Protein AF-A0A7Y2NVW5-F1 (afdb_monomer_lite)

Structure (mmCIF, N/CA/C/O backbone):
data_AF-A0A7Y2NVW5-F1
#
_entry.id   AF-A0A7Y2NVW5-F1
#
loop_
_atom_site.group_PDB
_atom_site.id
_atom_site.type_symbol
_atom_site.label_atom_id
_atom_site.label_alt_id
_atom_site.label_comp_id
_atom_site.label_asym_id
_atom_site.label_entity_id
_atom_site.label_seq_id
_atom_site.pdbx_PDB_ins_code
_atom_site.Cartn_x
_atom_site.Cartn_y
_atom_site.Cartn_z
_atom_site.occupancy
_atom_site.B_iso_or_equiv
_atom_site.auth_seq_id
_atom_site.auth_comp_id
_atom_site.auth_asym_id
_atom_site.auth_atom_id
_atom_site.pdbx_PDB_model_num
ATOM 1 N N . MET A 1 1 ? 84.988 25.368 16.596 1.00 38.81 1 MET A N 1
ATOM 2 C CA . MET A 1 1 ? 85.024 26.146 15.340 1.00 38.81 1 MET A CA 1
ATOM 3 C C . MET A 1 1 ? 83.697 25.968 14.614 1.00 38.81 1 MET A C 1
ATOM 5 O O . MET A 1 1 ? 83.297 24.838 14.401 1.00 38.81 1 MET A O 1
ATOM 9 N N . SER A 1 2 ? 83.041 27.103 14.340 1.00 37.62 2 SER A N 1
ATOM 10 C CA . SER A 1 2 ? 81.911 27.379 13.430 1.00 37.62 2 SER A CA 1
ATOM 11 C C . SER A 1 2 ? 80.630 26.526 13.491 1.00 37.62 2 SER A C 1
ATOM 13 O O . SER A 1 2 ? 80.524 25.460 12.895 1.00 37.62 2 SER A O 1
ATOM 15 N N . ARG A 1 3 ? 79.614 27.101 14.150 1.00 44.81 3 ARG A N 1
ATOM 16 C CA . ARG A 1 3 ? 78.182 26.835 13.955 1.00 44.81 3 ARG A CA 1
ATOM 17 C C . ARG A 1 3 ? 77.738 27.612 12.710 1.00 44.81 3 ARG A C 1
ATOM 19 O O . ARG A 1 3 ? 77.980 28.813 12.656 1.00 44.81 3 ARG A O 1
ATOM 26 N N . THR A 1 4 ? 77.042 26.985 11.768 1.00 51.47 4 THR A N 1
ATOM 27 C CA . THR A 1 4 ? 76.270 27.706 10.742 1.00 51.47 4 THR A CA 1
ATOM 28 C C . THR A 1 4 ? 74.851 27.157 10.710 1.00 51.47 4 THR A C 1
ATOM 30 O O . THR A 1 4 ? 74.593 26.048 10.260 1.00 51.47 4 THR A O 1
ATOM 33 N N . ALA A 1 5 ? 73.939 27.951 11.263 1.00 45.06 5 ALA A N 1
ATOM 34 C CA . ALA A 1 5 ? 72.516 27.881 10.991 1.00 45.06 5 ALA A CA 1
ATOM 35 C C . ALA A 1 5 ? 72.220 28.861 9.850 1.00 45.06 5 ALA A C 1
ATOM 37 O O . ALA A 1 5 ? 72.719 29.986 9.880 1.00 45.06 5 ALA A O 1
ATOM 38 N N . LEU A 1 6 ? 71.386 28.470 8.889 1.00 44.03 6 LEU A N 1
ATOM 39 C CA . LEU A 1 6 ? 70.630 29.418 8.079 1.00 44.03 6 LEU A CA 1
ATOM 40 C C . LEU A 1 6 ? 69.261 28.840 7.738 1.00 44.03 6 LEU A C 1
ATOM 42 O O . LEU A 1 6 ? 69.070 27.632 7.625 1.00 44.03 6 LEU A O 1
ATOM 46 N N . ALA A 1 7 ? 68.312 29.761 7.701 1.00 40.31 7 ALA A N 1
ATOM 47 C CA . ALA A 1 7 ? 66.902 29.571 7.942 1.00 40.31 7 ALA A CA 1
ATOM 48 C C . ALA A 1 7 ? 66.098 29.255 6.672 1.00 40.31 7 ALA A C 1
ATOM 50 O O . ALA A 1 7 ? 66.440 29.692 5.578 1.00 40.31 7 ALA A O 1
ATOM 51 N N . LEU A 1 8 ? 65.003 28.521 6.900 1.00 47.59 8 LEU A N 1
ATOM 52 C CA . LEU A 1 8 ? 63.658 28.679 6.328 1.00 47.59 8 LEU A CA 1
ATOM 53 C C . LEU A 1 8 ? 63.513 29.607 5.113 1.00 47.59 8 LEU A C 1
ATOM 55 O O . LEU A 1 8 ? 63.631 30.815 5.272 1.00 47.59 8 LEU A O 1
ATOM 59 N N . PHE A 1 9 ? 63.028 29.064 3.991 1.00 42.81 9 PHE A N 1
ATOM 60 C CA . PHE A 1 9 ? 62.028 29.751 3.170 1.00 42.81 9 PHE A CA 1
ATOM 61 C C . PHE A 1 9 ? 61.045 28.761 2.529 1.00 42.81 9 PHE A C 1
ATOM 63 O O . PHE A 1 9 ? 61.411 27.726 1.979 1.00 42.81 9 PHE A O 1
ATOM 70 N N . SER A 1 10 ? 59.776 29.123 2.687 1.00 53.00 10 SER A N 1
ATOM 71 C CA . SER A 1 10 ? 58.521 28.500 2.284 1.00 53.00 10 SER A CA 1
ATOM 72 C C . SER A 1 10 ? 58.466 27.937 0.866 1.00 53.00 10 SER A C 1
ATOM 74 O O . SER A 1 10 ? 58.807 28.640 -0.080 1.00 53.00 10 SER A O 1
ATOM 76 N N . ILE A 1 11 ? 57.849 26.759 0.698 1.00 49.78 11 ILE A N 1
ATOM 77 C CA . ILE A 1 11 ? 57.212 26.373 -0.569 1.00 49.78 11 ILE A CA 1
ATOM 78 C C . ILE A 1 11 ? 55.826 25.769 -0.287 1.00 49.78 11 ILE A C 1
ATOM 80 O O . ILE A 1 11 ? 55.683 24.611 0.083 1.00 49.78 11 ILE A O 1
ATOM 84 N N . VAL A 1 12 ? 54.820 26.632 -0.468 1.00 46.94 12 VAL A N 1
ATOM 85 C CA . VAL A 1 12 ? 53.516 26.358 -1.096 1.00 46.94 12 VAL A CA 1
ATOM 86 C C . VAL A 1 12 ? 52.662 25.242 -0.475 1.00 46.94 12 VAL A C 1
ATOM 88 O O . VAL A 1 12 ? 52.626 24.106 -0.937 1.00 46.94 12 VAL A O 1
ATOM 91 N N . GLY A 1 13 ? 51.842 25.624 0.508 1.00 46.41 13 GLY A N 1
ATOM 92 C CA . GLY A 1 13 ? 50.599 24.914 0.806 1.00 46.41 13 GLY A CA 1
ATOM 93 C C . GLY A 1 13 ? 49.559 25.207 -0.277 1.00 46.41 13 GLY A C 1
ATOM 94 O O . GLY A 1 13 ? 48.824 26.188 -0.182 1.00 46.41 13 GLY A O 1
ATOM 95 N N . LEU A 1 14 ? 49.506 24.379 -1.321 1.00 44.19 14 LEU A N 1
ATOM 96 C CA . LEU A 1 14 ? 48.424 24.400 -2.306 1.00 44.19 14 LEU A CA 1
ATOM 97 C C . LEU A 1 14 ? 47.187 23.735 -1.683 1.00 44.19 14 LEU A C 1
ATOM 99 O O . LEU A 1 14 ? 47.000 22.524 -1.775 1.00 44.19 14 LEU A O 1
ATOM 103 N N . VAL A 1 15 ? 46.344 24.525 -1.016 1.00 52.88 15 VAL A N 1
ATOM 104 C CA . VAL A 1 15 ? 45.009 24.079 -0.601 1.00 52.88 15 VAL A CA 1
ATOM 105 C C . VAL A 1 15 ? 44.140 23.994 -1.855 1.00 52.88 15 VAL A C 1
ATOM 107 O O . VAL A 1 15 ? 43.663 25.003 -2.370 1.00 52.88 15 VAL A O 1
ATOM 110 N N . LEU A 1 16 ? 43.953 22.778 -2.367 1.00 52.44 16 LEU A N 1
ATOM 111 C CA . LEU A 1 16 ? 42.938 22.4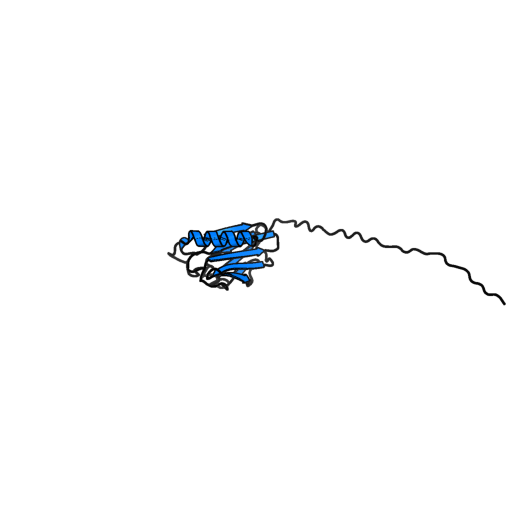60 -3.369 1.00 52.44 16 LEU A CA 1
ATOM 112 C C . LEU A 1 16 ? 41.555 22.672 -2.741 1.00 52.44 16 LEU A C 1
ATOM 114 O O . LEU A 1 16 ? 41.032 21.805 -2.042 1.00 52.44 16 LEU A O 1
ATOM 118 N N . ALA A 1 17 ? 40.959 23.838 -2.981 1.00 56.47 17 ALA A N 1
ATOM 119 C CA . ALA A 1 17 ? 39.538 24.046 -2.760 1.00 56.47 17 ALA A CA 1
ATOM 120 C C . ALA A 1 17 ? 38.778 23.198 -3.789 1.00 56.47 17 ALA A C 1
ATOM 122 O O . ALA A 1 17 ? 38.602 23.608 -4.933 1.00 56.47 17 ALA A O 1
ATOM 123 N N . VAL A 1 18 ? 38.380 21.986 -3.401 1.00 60.56 18 VAL A N 1
ATOM 124 C CA . VAL A 1 18 ? 37.436 21.176 -4.176 1.00 60.56 18 VAL A CA 1
ATOM 125 C C . VAL A 1 18 ? 36.075 21.858 -4.047 1.00 60.56 18 VAL A C 1
ATOM 127 O O . VAL A 1 18 ? 35.525 21.876 -2.942 1.00 60.56 18 VAL A O 1
ATOM 130 N N . PRO A 1 19 ? 35.499 22.437 -5.115 1.00 54.31 19 PRO A N 1
ATOM 131 C CA . PRO A 1 19 ? 34.116 22.854 -5.041 1.00 54.31 19 PRO A CA 1
ATOM 132 C C . PRO A 1 19 ? 33.279 21.578 -4.901 1.00 54.31 19 PRO A C 1
ATOM 134 O O . PRO A 1 19 ? 33.227 20.759 -5.820 1.00 54.31 19 PRO A O 1
ATOM 137 N N . LEU A 1 20 ? 32.621 21.393 -3.750 1.00 55.97 20 LEU A N 1
ATOM 138 C CA . LEU A 1 20 ? 31.455 20.516 -3.665 1.00 55.97 20 LEU A CA 1
ATOM 139 C C . LEU A 1 20 ? 30.370 21.149 -4.543 1.00 55.97 20 LEU A C 1
ATOM 141 O O . LEU A 1 20 ? 29.473 21.841 -4.064 1.00 55.97 20 LEU A O 1
ATOM 145 N N . ILE A 1 21 ? 30.460 20.929 -5.852 1.00 61.53 21 ILE A N 1
ATOM 146 C CA . ILE A 1 21 ? 29.307 21.039 -6.731 1.00 61.53 21 ILE A CA 1
ATOM 147 C C . ILE A 1 21 ? 28.437 19.856 -6.329 1.00 61.53 21 ILE A C 1
ATOM 149 O O . ILE A 1 21 ? 28.581 18.746 -6.839 1.00 61.53 21 ILE A O 1
ATOM 153 N N . GLY A 1 22 ? 27.590 20.075 -5.323 1.00 57.09 22 GLY A N 1
ATOM 154 C CA . GLY A 1 22 ? 26.490 19.177 -5.038 1.00 57.09 22 GLY A CA 1
ATOM 155 C C . GLY A 1 22 ? 25.689 19.084 -6.322 1.00 57.09 22 GLY A C 1
ATOM 156 O O . GLY A 1 22 ? 25.048 20.057 -6.717 1.00 57.09 22 GLY A O 1
ATOM 157 N N . ALA A 1 23 ? 25.794 17.953 -7.017 1.00 53.66 23 ALA A N 1
ATOM 158 C CA . ALA A 1 23 ? 24.939 17.665 -8.146 1.00 53.66 23 ALA A CA 1
ATOM 159 C C . ALA A 1 23 ? 23.508 17.680 -7.606 1.00 53.66 23 ALA A C 1
ATOM 161 O O . ALA A 1 23 ? 23.052 16.715 -6.990 1.00 53.66 23 ALA A O 1
ATOM 162 N N . ALA A 1 24 ? 22.815 18.805 -7.782 1.00 54.91 24 ALA A N 1
ATOM 163 C CA . ALA A 1 24 ? 21.372 18.820 -7.719 1.00 54.91 24 ALA A CA 1
ATOM 164 C C . ALA A 1 24 ? 20.949 17.811 -8.782 1.00 54.91 24 ALA A C 1
ATOM 166 O O . ALA A 1 24 ? 21.127 18.051 -9.976 1.00 54.91 24 ALA A O 1
ATOM 167 N N . SER A 1 25 ? 20.520 16.630 -8.340 1.00 54.09 25 SER A N 1
ATOM 168 C CA . SER A 1 25 ? 19.996 15.612 -9.232 1.00 54.09 25 SER A CA 1
ATOM 169 C C . SER A 1 25 ? 18.764 16.222 -9.878 1.00 54.09 25 SER A C 1
ATOM 171 O O . SER A 1 25 ? 17.687 16.280 -9.288 1.00 54.09 25 SER A O 1
ATOM 173 N N . THR A 1 26 ? 18.933 16.748 -11.087 1.00 51.12 26 THR A N 1
ATOM 174 C CA . THR A 1 26 ? 17.810 17.023 -11.961 1.00 51.12 26 THR A CA 1
ATOM 175 C C . THR A 1 26 ? 17.194 15.659 -12.207 1.00 51.12 26 THR A C 1
ATOM 177 O O . THR A 1 26 ? 17.740 14.845 -12.943 1.00 51.12 26 THR A O 1
ATOM 180 N N . ARG A 1 27 ? 16.112 15.336 -11.491 1.00 57.91 27 ARG A N 1
ATOM 181 C CA . ARG A 1 27 ? 15.322 14.148 -11.803 1.00 57.91 27 ARG A CA 1
ATOM 182 C C . ARG A 1 27 ? 14.735 14.442 -13.182 1.00 57.91 27 ARG A C 1
ATOM 184 O O . ARG A 1 27 ? 13.894 15.333 -13.279 1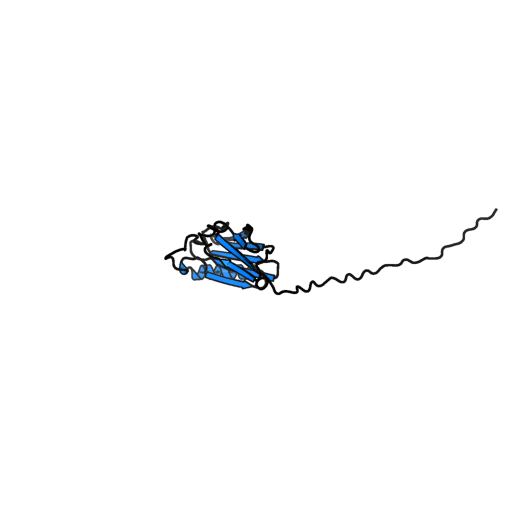.00 57.91 27 ARG A O 1
ATOM 191 N N . PRO A 1 28 ? 15.191 13.773 -14.255 1.00 60.41 28 PRO A N 1
ATOM 192 C CA . PRO A 1 28 ? 14.791 14.138 -15.614 1.00 60.41 28 PRO A CA 1
ATOM 193 C C . PRO A 1 28 ? 13.326 13.772 -15.904 1.00 60.41 28 PRO A C 1
ATOM 195 O O . PRO A 1 28 ? 12.817 14.033 -16.989 1.00 60.41 28 PRO A O 1
ATOM 198 N N . TYR A 1 29 ? 12.648 13.180 -14.919 1.00 70.25 29 TYR A N 1
ATOM 199 C CA . TYR A 1 29 ? 11.342 12.563 -15.015 1.00 70.25 29 TYR A CA 1
ATOM 200 C C . TYR A 1 29 ? 10.487 12.961 -13.810 1.00 70.25 29 TYR A C 1
ATOM 202 O O . TYR A 1 29 ? 11.007 13.164 -12.710 1.00 70.25 29 TYR A O 1
ATOM 210 N N . GLY A 1 30 ? 9.173 13.057 -14.030 1.00 74.81 30 GLY A N 1
ATOM 211 C CA . GLY A 1 30 ? 8.190 13.347 -12.984 1.00 74.81 30 GLY A CA 1
ATOM 212 C C . GLY A 1 30 ? 8.153 12.287 -11.870 1.00 74.81 30 GLY A C 1
ATOM 213 O O . GLY A 1 30 ? 8.833 11.254 -11.962 1.00 74.81 30 GLY A O 1
ATOM 214 N N . PRO A 1 31 ? 7.367 12.532 -10.803 1.00 80.75 31 PRO A N 1
ATOM 215 C CA . PRO A 1 31 ? 7.213 11.579 -9.709 1.00 80.75 31 PRO A CA 1
ATOM 216 C C . PRO A 1 31 ? 6.674 10.232 -10.222 1.00 80.75 31 PRO A C 1
ATOM 218 O O . PRO A 1 31 ? 6.005 10.191 -11.260 1.00 80.75 31 PRO A O 1
ATOM 221 N N . PRO A 1 32 ? 6.947 9.121 -9.517 1.00 87.50 32 PRO A N 1
ATOM 222 C CA . PRO A 1 32 ? 6.364 7.834 -9.864 1.00 87.50 32 PRO A CA 1
ATOM 223 C C . PRO A 1 32 ? 4.837 7.876 -9.816 1.00 87.50 32 PRO A C 1
ATOM 225 O O . PRO A 1 32 ? 4.243 8.543 -8.968 1.00 87.50 32 PRO A O 1
ATOM 228 N N . TRP A 1 33 ? 4.201 7.092 -10.681 1.00 89.62 33 TRP A N 1
ATOM 229 C CA . TRP A 1 33 ? 2.778 6.796 -10.576 1.00 89.62 33 TRP A CA 1
ATOM 230 C C . TRP A 1 33 ? 2.602 5.470 -9.836 1.00 89.62 33 TRP A C 1
ATOM 232 O O . TRP A 1 33 ? 3.176 4.454 -10.222 1.00 89.62 33 TRP A O 1
ATOM 242 N N . ILE A 1 34 ? 1.810 5.487 -8.763 1.00 92.88 34 ILE A N 1
ATOM 243 C CA . ILE A 1 34 ? 1.357 4.295 -8.047 1.00 92.88 34 ILE A CA 1
ATOM 244 C C . ILE A 1 34 ? -0.101 3.990 -8.423 1.00 92.88 34 ILE A C 1
ATOM 246 O O . ILE A 1 34 ? -0.963 4.862 -8.312 1.00 92.88 34 ILE A O 1
ATOM 250 N N . ALA A 1 35 ? -0.376 2.756 -8.833 1.00 92.19 35 ALA A N 1
ATOM 251 C CA . ALA A 1 35 ? -1.715 2.207 -9.006 1.00 92.19 35 ALA A CA 1
ATOM 252 C C . ALA A 1 35 ? -1.943 1.060 -8.011 1.00 92.19 35 ALA A C 1
ATOM 254 O O . ALA A 1 35 ? -1.000 0.370 -7.618 1.00 92.19 35 ALA A O 1
ATOM 255 N N . VAL A 1 36 ? -3.197 0.864 -7.607 1.00 90.50 36 VAL A N 1
ATOM 256 C CA . VAL A 1 36 ? -3.616 -0.235 -6.733 1.00 90.50 36 VAL A CA 1
ATOM 257 C C . VAL A 1 36 ? -4.683 -1.069 -7.422 1.00 90.50 36 VAL A C 1
ATOM 259 O O . VAL A 1 36 ? -5.573 -0.532 -8.077 1.00 90.50 36 VAL A O 1
ATOM 262 N N . GLU A 1 37 ? -4.593 -2.379 -7.256 1.00 88.12 37 GLU A N 1
ATOM 263 C CA . GLU A 1 37 ? -5.606 -3.341 -7.674 1.00 88.12 37 GLU A CA 1
ATOM 264 C C . GLU A 1 37 ? -6.216 -4.001 -6.428 1.00 88.12 37 GLU A C 1
ATOM 266 O O . GLU A 1 37 ? -5.495 -4.515 -5.564 1.00 88.12 37 GLU A O 1
ATOM 271 N N . LEU A 1 38 ? -7.550 -3.896 -6.330 1.00 80.19 38 LEU A N 1
ATOM 272 C CA . LEU A 1 38 ? -8.393 -4.353 -5.223 1.00 80.19 38 LEU A CA 1
ATOM 273 C C . LEU A 1 38 ? -9.756 -4.850 -5.746 1.00 80.19 38 LEU A C 1
ATOM 275 O O . LEU A 1 38 ? -10.432 -4.075 -6.426 1.00 80.19 38 LEU A O 1
ATOM 279 N N . PRO A 1 39 ? -10.193 -6.076 -5.399 1.00 77.75 39 PRO A N 1
ATOM 280 C CA . PRO A 1 39 ? -9.360 -7.128 -4.816 1.00 77.75 39 PRO A CA 1
ATOM 281 C C . PRO A 1 39 ? -8.280 -7.565 -5.818 1.00 77.75 39 PRO A C 1
ATOM 283 O O . PRO A 1 39 ? -8.356 -7.243 -7.005 1.00 77.75 39 PRO A O 1
ATOM 286 N N . ALA A 1 40 ? -7.267 -8.293 -5.349 1.00 84.75 40 ALA A N 1
ATOM 287 C CA . ALA A 1 40 ? -6.289 -8.891 -6.249 1.00 84.75 40 ALA A CA 1
ATOM 288 C C . ALA A 1 40 ? -6.971 -9.862 -7.227 1.00 84.75 40 ALA A C 1
ATOM 290 O O . ALA A 1 40 ? -7.852 -10.625 -6.826 1.00 84.75 40 ALA A O 1
ATOM 291 N N . ASN A 1 41 ? -6.554 -9.866 -8.495 1.00 85.44 41 ASN A N 1
ATOM 292 C CA . ASN A 1 41 ? -7.076 -10.793 -9.492 1.00 85.44 41 ASN A CA 1
ATOM 293 C C . ASN A 1 41 ? -6.833 -12.253 -9.052 1.00 85.44 41 ASN A C 1
ATOM 295 O O . ASN A 1 41 ? -5.674 -12.680 -8.992 1.00 85.44 41 ASN A O 1
ATOM 299 N N . PRO A 1 42 ? -7.889 -13.051 -8.802 1.00 83.69 42 PRO A N 1
ATOM 300 C CA . PRO A 1 42 ? -7.739 -14.428 -8.330 1.00 83.69 42 PRO A CA 1
ATOM 301 C C . PRO A 1 42 ? -7.124 -15.362 -9.383 1.00 83.69 42 PRO A C 1
ATOM 303 O O . PRO A 1 42 ? -6.639 -16.440 -9.043 1.00 83.69 42 PRO A O 1
ATOM 306 N N . LEU A 1 43 ? -7.125 -14.961 -10.659 1.00 87.75 43 LEU A N 1
ATOM 307 C CA . LEU A 1 43 ? -6.547 -15.733 -11.761 1.00 87.75 43 LEU A CA 1
ATOM 308 C C . LEU A 1 43 ? -5.048 -15.476 -11.961 1.00 87.75 43 LEU A C 1
ATOM 310 O O . LEU A 1 43 ? -4.414 -16.183 -12.743 1.00 87.75 43 LEU A O 1
ATOM 314 N N . ASP A 1 44 ? -4.468 -14.481 -11.284 1.00 90.88 44 ASP A N 1
ATOM 315 C CA . ASP A 1 44 ? -3.033 -14.213 -11.348 1.00 90.88 44 ASP A CA 1
ATOM 316 C C . ASP A 1 44 ? -2.306 -14.992 -10.238 1.00 90.88 44 ASP A C 1
ATOM 318 O O . ASP A 1 44 ? -2.395 -14.617 -9.067 1.00 90.88 44 ASP A O 1
ATOM 322 N N . PRO A 1 45 ? -1.554 -16.063 -10.551 1.00 92.00 45 PRO A N 1
ATOM 323 C CA . PRO A 1 45 ? -0.932 -16.901 -9.529 1.00 92.00 45 PRO A CA 1
ATOM 324 C C . PRO A 1 45 ? 0.116 -16.164 -8.687 1.00 92.00 45 PRO A C 1
ATOM 326 O O . PRO A 1 45 ? 0.382 -16.593 -7.567 1.00 92.00 45 PRO A O 1
ATOM 329 N N . ALA A 1 46 ? 0.699 -15.072 -9.191 1.00 93.81 46 ALA A N 1
ATOM 330 C CA . ALA A 1 46 ? 1.712 -14.308 -8.468 1.00 93.81 46 ALA A CA 1
ATOM 331 C C . ALA A 1 46 ? 1.106 -13.350 -7.430 1.00 93.81 46 ALA A C 1
ATOM 333 O O . ALA A 1 46 ? 1.804 -12.889 -6.529 1.00 93.81 46 ALA A O 1
ATOM 334 N N . THR A 1 47 ? -0.180 -13.016 -7.560 1.00 93.44 47 THR A N 1
ATOM 335 C CA . THR A 1 47 ? -0.848 -12.018 -6.710 1.00 93.44 47 THR A CA 1
ATOM 336 C C . THR A 1 47 ? -2.174 -12.481 -6.124 1.00 93.44 47 THR A C 1
ATOM 338 O O . THR A 1 47 ? -2.735 -11.763 -5.302 1.00 93.44 47 THR A O 1
ATOM 341 N N . ARG A 1 48 ? -2.674 -13.667 -6.488 1.00 87.75 48 ARG A N 1
ATOM 342 C CA . ARG A 1 48 ? -3.900 -14.246 -5.920 1.00 87.75 48 ARG A CA 1
ATOM 343 C C . ARG A 1 48 ? -3.856 -14.234 -4.397 1.00 87.75 48 ARG A C 1
ATOM 345 O O . ARG A 1 48 ? -2.806 -14.476 -3.814 1.00 87.75 48 ARG A O 1
ATOM 352 N N . ASP A 1 49 ? -4.973 -13.936 -3.752 1.00 85.19 49 ASP A N 1
ATOM 353 C CA . ASP A 1 49 ? -5.100 -13.828 -2.289 1.00 85.19 49 ASP A CA 1
ATOM 354 C C . ASP A 1 49 ? -4.388 -12.630 -1.639 1.00 85.19 49 ASP A C 1
ATOM 356 O O . ASP A 1 49 ? -4.489 -12.467 -0.421 1.00 85.19 49 ASP A O 1
ATOM 360 N N . ALA A 1 50 ? -3.678 -11.792 -2.407 1.00 89.56 50 ALA A N 1
ATOM 361 C CA . ALA A 1 50 ? -3.094 -10.570 -1.868 1.00 89.56 50 ALA A CA 1
ATOM 362 C C . ALA A 1 50 ? -4.202 -9.644 -1.366 1.00 89.56 50 ALA A C 1
ATOM 364 O O . ALA A 1 50 ? -5.271 -9.537 -1.974 1.00 89.56 50 ALA A O 1
ATOM 365 N N . ALA A 1 51 ? -3.925 -8.927 -0.281 1.00 86.38 51 ALA A N 1
ATOM 366 C CA . ALA A 1 51 ? -4.827 -7.879 0.162 1.00 86.38 51 ALA A CA 1
ATOM 367 C C . ALA A 1 51 ? -4.790 -6.699 -0.800 1.00 86.38 51 ALA A C 1
ATOM 369 O O . ALA A 1 51 ? -5.838 -6.178 -1.140 1.00 86.38 51 ALA A O 1
ATOM 370 N N . LEU A 1 52 ? -3.605 -6.300 -1.264 1.00 89.12 52 LEU A N 1
ATOM 371 C CA . LEU A 1 52 ? -3.438 -5.266 -2.279 1.00 89.12 52 LEU A CA 1
ATOM 372 C C . LEU A 1 52 ? -2.391 -5.714 -3.297 1.00 89.12 52 LEU A C 1
ATOM 374 O O . LEU A 1 52 ? -1.378 -6.319 -2.937 1.00 89.12 52 LEU A O 1
ATOM 378 N N . VAL A 1 53 ? -2.583 -5.323 -4.553 1.00 94.25 53 VAL A N 1
ATOM 379 C CA . VAL A 1 53 ? -1.512 -5.353 -5.553 1.00 94.25 53 VAL A CA 1
ATOM 380 C C . VAL A 1 53 ? -1.120 -3.922 -5.874 1.00 94.25 53 VAL A C 1
ATOM 382 O O . VAL A 1 53 ? -1.942 -3.129 -6.331 1.00 94.25 53 VAL A O 1
ATOM 385 N N . ILE A 1 54 ? 0.141 -3.585 -5.622 1.00 95.88 54 ILE A N 1
ATOM 386 C CA . ILE A 1 54 ? 0.707 -2.268 -5.905 1.00 95.88 54 ILE A CA 1
ATOM 387 C C . ILE A 1 54 ? 1.473 -2.339 -7.216 1.00 95.88 54 ILE A C 1
ATOM 389 O O . ILE A 1 54 ? 2.323 -3.209 -7.411 1.00 95.88 54 ILE A O 1
ATOM 393 N N . ARG A 1 55 ? 1.184 -1.395 -8.109 1.00 96.81 55 ARG A N 1
ATOM 394 C CA . ARG A 1 55 ? 1.879 -1.238 -9.382 1.00 96.81 55 ARG A CA 1
ATOM 395 C C . ARG A 1 55 ? 2.534 0.130 -9.436 1.00 96.81 55 ARG A C 1
ATOM 397 O O . ARG A 1 55 ? 1.876 1.135 -9.179 1.00 96.81 55 ARG A O 1
ATOM 404 N N . THR A 1 56 ? 3.813 0.174 -9.768 1.00 95.25 56 THR A N 1
ATOM 405 C CA . THR A 1 56 ? 4.568 1.415 -9.908 1.00 95.25 56 THR A CA 1
ATOM 406 C C . THR A 1 56 ? 5.063 1.607 -11.326 1.00 95.25 56 THR A C 1
ATOM 408 O O . THR A 1 56 ? 5.569 0.688 -11.972 1.00 95.25 56 THR A O 1
ATOM 411 N N . TYR A 1 57 ? 4.940 2.844 -11.785 1.00 92.50 57 TYR A N 1
ATOM 412 C CA . TYR A 1 57 ? 5.303 3.253 -13.126 1.00 92.50 57 TYR A CA 1
ATOM 413 C C . TYR A 1 57 ? 6.137 4.521 -13.078 1.00 92.50 57 TYR A C 1
ATOM 415 O O . TYR A 1 57 ? 5.958 5.381 -12.208 1.00 92.50 57 TYR A O 1
ATOM 423 N N . ARG A 1 58 ? 6.997 4.671 -14.078 1.00 88.75 58 ARG A N 1
ATOM 424 C CA . ARG A 1 58 ? 7.545 5.961 -14.470 1.00 88.75 58 ARG A CA 1
ATOM 425 C C . ARG A 1 58 ? 7.173 6.197 -15.923 1.00 88.75 58 ARG A C 1
ATOM 427 O O . ARG A 1 58 ? 7.520 5.398 -16.789 1.00 88.75 58 ARG A O 1
ATOM 434 N N . HIS A 1 59 ? 6.452 7.286 -16.171 1.00 84.75 59 HIS A N 1
ATOM 435 C CA . HIS A 1 59 ? 5.807 7.537 -17.461 1.00 84.75 59 HIS A CA 1
ATOM 436 C C . HIS A 1 59 ? 4.884 6.376 -17.861 1.00 84.75 59 HIS A C 1
ATOM 438 O O . HIS A 1 59 ? 3.901 6.117 -17.175 1.00 84.75 59 HIS A O 1
ATOM 444 N N . ASP A 1 60 ? 5.205 5.684 -18.948 1.00 81.38 60 ASP A N 1
ATOM 445 C CA . ASP A 1 60 ? 4.474 4.555 -19.518 1.00 81.38 60 ASP A CA 1
ATOM 446 C C . ASP A 1 60 ? 5.098 3.192 -19.162 1.00 81.38 60 ASP A C 1
ATOM 448 O O . ASP A 1 60 ? 4.581 2.147 -19.559 1.00 81.38 60 ASP A O 1
ATOM 452 N N . ARG A 1 61 ? 6.211 3.172 -18.417 1.00 90.19 61 ARG A N 1
ATOM 453 C CA . ARG A 1 61 ? 6.996 1.961 -18.142 1.00 90.19 61 ARG A CA 1
ATOM 454 C C . ARG A 1 61 ? 6.787 1.476 -16.704 1.00 90.19 61 ARG A C 1
ATOM 456 O O . ARG A 1 61 ? 6.935 2.275 -15.776 1.00 90.19 61 ARG A O 1
ATOM 463 N N . PRO A 1 62 ? 6.518 0.175 -16.485 1.00 94.06 62 PRO A N 1
ATOM 464 C CA . PRO A 1 62 ? 6.641 -0.426 -15.162 1.00 94.06 62 PRO A CA 1
ATOM 465 C C . PRO A 1 62 ? 8.084 -0.312 -14.659 1.00 94.06 62 PRO A C 1
ATOM 467 O O . PRO A 1 62 ? 9.024 -0.686 -15.361 1.00 94.06 62 PRO A O 1
ATOM 470 N N . GLU A 1 63 ? 8.263 0.193 -13.443 1.00 92.62 63 GLU A N 1
ATOM 471 C CA . GLU A 1 63 ? 9.577 0.373 -12.819 1.00 92.62 63 GLU A CA 1
ATOM 472 C C . GLU A 1 63 ? 9.477 0.021 -11.339 1.00 92.62 63 GLU A C 1
ATOM 474 O O . GLU A 1 63 ? 8.513 0.392 -10.670 1.00 92.62 63 GLU A O 1
ATOM 479 N N . SER A 1 64 ? 10.465 -0.707 -10.819 1.00 92.75 64 SER A N 1
ATOM 480 C CA . SER A 1 64 ? 10.523 -1.063 -9.402 1.00 92.75 64 SER A CA 1
ATOM 481 C C . SER A 1 64 ? 11.059 0.101 -8.578 1.00 92.75 64 SER A C 1
ATOM 483 O O . SER A 1 64 ? 12.190 0.542 -8.771 1.00 92.75 64 SER A O 1
ATOM 485 N N . PHE A 1 65 ? 10.270 0.548 -7.606 1.00 91.31 65 PHE A N 1
ATOM 486 C CA . PHE A 1 65 ? 10.679 1.549 -6.625 1.00 91.31 65 PHE A CA 1
ATOM 487 C C . PHE A 1 65 ? 10.897 0.912 -5.261 1.00 91.31 65 PHE A C 1
ATOM 489 O O . PHE A 1 65 ? 10.302 -0.115 -4.933 1.00 91.31 65 PHE A O 1
ATOM 496 N N . ARG A 1 66 ? 11.706 1.566 -4.422 1.00 92.12 66 ARG A N 1
ATOM 497 C CA . ARG A 1 66 ? 11.695 1.274 -2.988 1.00 92.12 66 ARG A CA 1
ATOM 498 C C . ARG A 1 66 ? 10.342 1.710 -2.430 1.00 92.12 66 ARG A C 1
ATOM 500 O O . ARG A 1 66 ? 10.064 2.909 -2.362 1.00 92.12 66 ARG A O 1
ATOM 507 N N . LEU A 1 67 ? 9.530 0.731 -2.049 1.00 94.75 67 LEU A N 1
ATOM 508 C CA . LEU A 1 67 ? 8.255 0.967 -1.392 1.00 94.75 67 LEU A CA 1
ATOM 509 C C . LEU A 1 67 ? 8.434 1.056 0.120 1.00 94.75 67 LEU A C 1
ATOM 511 O O . LEU A 1 67 ? 9.232 0.337 0.722 1.00 94.75 67 LEU A O 1
ATOM 515 N N . THR A 1 68 ? 7.670 1.952 0.728 1.00 96.19 68 THR A N 1
ATOM 516 C CA . THR A 1 68 ? 7.423 1.971 2.170 1.00 96.19 68 THR A CA 1
ATOM 517 C C . THR A 1 68 ? 5.930 2.126 2.393 1.00 96.19 68 THR A C 1
ATOM 519 O O . THR A 1 68 ? 5.222 2.652 1.535 1.00 96.19 68 THR A O 1
ATOM 522 N N . GLY A 1 69 ? 5.423 1.695 3.540 1.00 95.44 69 GLY A N 1
ATOM 523 C CA . GLY A 1 69 ? 4.021 1.918 3.835 1.00 95.44 69 GLY A CA 1
ATOM 524 C C . GLY A 1 69 ? 3.614 1.512 5.232 1.00 95.44 69 GLY A C 1
ATOM 525 O O . GLY A 1 69 ? 4.333 0.788 5.921 1.00 95.44 69 GLY A O 1
ATOM 526 N N . THR A 1 70 ? 2.466 2.030 5.649 1.00 96.25 70 THR A N 1
ATOM 527 C CA . THR A 1 70 ? 1.850 1.715 6.935 1.00 96.25 70 THR A CA 1
ATOM 528 C C . THR A 1 70 ? 0.341 1.564 6.786 1.00 96.25 70 THR A C 1
ATOM 530 O O . THR A 1 70 ? -0.294 2.321 6.051 1.00 96.25 70 THR A O 1
ATOM 533 N N . ALA A 1 71 ? -0.229 0.596 7.499 1.00 94.38 71 ALA A N 1
ATOM 534 C CA . ALA A 1 71 ? -1.647 0.540 7.815 1.00 94.38 71 ALA A CA 1
ATOM 535 C C . ALA A 1 71 ? -1.869 1.244 9.158 1.00 94.38 71 ALA A C 1
ATOM 537 O O . ALA A 1 71 ? -1.314 0.863 10.188 1.00 94.38 71 ALA A O 1
ATOM 538 N N . GLU A 1 72 ? -2.653 2.310 9.142 1.00 93.62 72 GLU A N 1
ATOM 539 C CA . GLU A 1 72 ? -2.987 3.127 10.301 1.00 93.62 72 GLU A CA 1
ATOM 540 C C . GLU A 1 72 ? -4.448 2.888 10.648 1.00 93.62 72 GLU A C 1
ATOM 542 O O . GLU A 1 72 ? -5.305 3.075 9.795 1.00 93.62 72 GLU A O 1
ATOM 547 N N . GLY A 1 73 ? -4.750 2.501 11.879 1.00 89.44 73 GLY A N 1
ATOM 548 C CA . GLY A 1 73 ? -6.117 2.182 12.273 1.00 89.44 73 GLY A CA 1
ATOM 549 C C . GLY A 1 73 ? -6.442 2.623 13.685 1.00 89.44 73 GLY A C 1
ATOM 550 O O . GLY A 1 73 ? -5.561 3.029 14.449 1.00 89.44 73 GLY A O 1
ATOM 551 N N . ILE A 1 74 ? -7.723 2.546 14.027 1.00 83.19 74 ILE A N 1
ATOM 552 C CA . ILE A 1 74 ? -8.214 2.694 15.398 1.00 83.19 74 ILE A CA 1
ATOM 553 C C . ILE A 1 74 ? -8.974 1.419 15.748 1.00 83.19 74 ILE A C 1
ATOM 555 O O . ILE A 1 74 ? -9.967 1.088 15.105 1.00 83.19 74 ILE A O 1
ATOM 559 N N . ILE A 1 75 ? -8.511 0.722 16.783 1.00 80.75 75 ILE A N 1
ATOM 560 C CA . ILE A 1 75 ? -9.143 -0.485 17.320 1.00 80.75 75 ILE A CA 1
ATOM 561 C C . ILE A 1 75 ? -9.457 -0.208 18.781 1.00 80.75 75 ILE A C 1
ATOM 563 O O . ILE A 1 75 ? -8.556 0.153 19.535 1.00 80.75 75 ILE A O 1
ATOM 567 N N . ARG A 1 76 ? -10.724 -0.356 19.188 1.00 80.88 76 ARG A N 1
ATOM 568 C CA . ARG A 1 76 ? -11.165 -0.095 20.575 1.00 80.88 76 ARG A CA 1
ATOM 569 C C . ARG A 1 76 ? -10.673 1.262 21.099 1.00 80.88 76 ARG A C 1
ATOM 571 O O . ARG A 1 76 ? -10.174 1.371 22.213 1.00 80.88 76 ARG A O 1
ATOM 578 N N . ASN A 1 77 ? -10.796 2.292 20.261 1.00 80.81 77 ASN A N 1
ATOM 579 C CA . ASN A 1 77 ? -10.367 3.662 20.550 1.00 80.81 77 ASN A CA 1
ATOM 580 C C . ASN A 1 77 ? -8.844 3.867 20.722 1.00 80.81 77 ASN A C 1
ATOM 582 O O . ASN A 1 77 ? -8.407 4.952 21.103 1.00 80.81 77 ASN A O 1
ATOM 586 N N . GLU A 1 78 ? -8.021 2.864 20.406 1.00 85.00 78 GLU A N 1
ATOM 587 C CA . GLU A 1 78 ? -6.563 2.958 20.428 1.00 85.00 78 GLU A CA 1
ATOM 588 C C . GLU A 1 78 ? -5.995 2.981 19.006 1.00 85.00 78 GLU A C 1
ATOM 590 O O . GLU A 1 78 ? -6.326 2.147 18.158 1.00 85.00 78 GLU A O 1
ATOM 595 N N . ARG A 1 79 ? -5.100 3.937 18.737 1.00 87.88 79 ARG A N 1
ATOM 596 C CA . ARG A 1 79 ? -4.443 4.062 17.435 1.00 87.88 79 ARG A CA 1
ATOM 597 C C . ARG A 1 79 ? -3.388 2.972 17.257 1.00 87.88 79 ARG A C 1
ATOM 599 O O . ARG A 1 79 ? -2.455 2.870 18.049 1.00 87.88 79 ARG A O 1
ATOM 606 N N . ARG A 1 80 ? -3.466 2.244 16.148 1.00 91.50 80 ARG A N 1
ATOM 607 C CA . ARG A 1 80 ? -2.480 1.250 15.714 1.00 91.50 80 ARG A CA 1
ATOM 608 C C . ARG A 1 80 ? -1.803 1.713 14.427 1.00 91.50 80 ARG A C 1
ATOM 610 O O . ARG A 1 80 ? -2.429 2.339 13.579 1.00 91.50 80 ARG A O 1
ATOM 617 N N . SER A 1 81 ? -0.510 1.437 14.314 1.00 94.75 81 SER A N 1
ATOM 618 C CA . SER A 1 81 ? 0.291 1.667 13.109 1.00 94.75 81 SER A CA 1
ATOM 619 C C . SER A 1 81 ? 1.063 0.387 12.844 1.00 94.75 81 SER A C 1
ATOM 621 O O . SER A 1 81 ? 1.821 -0.055 13.707 1.00 94.75 81 SER A O 1
ATOM 623 N N . ILE A 1 82 ? 0.812 -0.236 11.700 1.00 95.50 82 ILE A N 1
ATOM 624 C CA . ILE A 1 82 ? 1.381 -1.526 11.324 1.00 95.50 82 ILE A CA 1
ATOM 625 C C . ILE A 1 82 ? 2.191 -1.308 10.043 1.00 95.50 82 ILE A C 1
ATOM 627 O O . ILE A 1 82 ? 1.628 -0.826 9.055 1.00 95.50 82 ILE A O 1
ATOM 631 N N . PRO A 1 83 ? 3.507 -1.588 10.035 1.00 96.81 83 PRO A N 1
ATOM 632 C CA . PRO A 1 83 ? 4.301 -1.495 8.818 1.00 96.81 83 PRO A CA 1
ATOM 633 C C . PRO A 1 83 ? 3.816 -2.520 7.789 1.00 96.81 83 PRO A C 1
ATOM 635 O O . PRO A 1 83 ? 3.439 -3.639 8.136 1.00 96.81 83 PRO A O 1
ATOM 638 N N . LEU A 1 84 ? 3.818 -2.117 6.522 1.00 96.50 84 LEU A N 1
ATOM 639 C CA . LEU A 1 84 ? 3.476 -3.002 5.414 1.00 96.50 84 LEU A CA 1
ATOM 640 C C . LEU A 1 84 ? 4.721 -3.707 4.895 1.00 96.50 84 LEU A C 1
ATOM 642 O O . LEU A 1 84 ? 5.786 -3.095 4.771 1.00 96.50 84 LEU A O 1
ATOM 646 N N . GLU A 1 85 ? 4.543 -4.965 4.519 1.00 96.69 85 GLU A N 1
ATOM 647 C CA . GLU A 1 85 ? 5.536 -5.738 3.787 1.00 96.69 85 GLU A CA 1
ATOM 648 C C . GLU A 1 85 ? 5.142 -5.793 2.310 1.00 96.69 85 GLU A C 1
ATOM 650 O O . GLU A 1 85 ? 3.970 -5.952 1.967 1.00 96.69 85 GLU A O 1
ATOM 655 N N . PHE A 1 86 ? 6.131 -5.611 1.436 1.00 96.81 86 PHE A N 1
ATOM 656 C CA . PHE A 1 86 ? 5.944 -5.596 -0.011 1.00 96.81 86 PHE A CA 1
ATOM 657 C C . PHE A 1 86 ? 6.751 -6.734 -0.619 1.00 96.81 86 PHE A C 1
ATOM 659 O O . PHE A 1 86 ? 7.983 -6.686 -0.638 1.00 96.81 86 PHE A O 1
ATOM 666 N N . GLU A 1 87 ? 6.062 -7.736 -1.146 1.00 96.94 87 GLU A N 1
ATOM 667 C CA . GLU A 1 87 ? 6.689 -8.862 -1.823 1.00 96.94 87 GLU A CA 1
ATOM 668 C C . GLU A 1 87 ? 6.754 -8.591 -3.330 1.00 96.94 87 GLU A C 1
ATOM 670 O O . GLU A 1 87 ? 5.748 -8.298 -3.980 1.00 96.94 87 GLU A O 1
ATOM 675 N N . ALA A 1 88 ? 7.952 -8.658 -3.911 1.00 95.94 88 ALA A N 1
ATOM 676 C CA . ALA A 1 88 ? 8.126 -8.483 -5.347 1.00 95.94 88 ALA A CA 1
ATOM 677 C C . ALA A 1 88 ? 7.646 -9.731 -6.101 1.00 95.94 88 ALA A C 1
ATOM 679 O O . ALA A 1 88 ? 8.081 -10.841 -5.823 1.00 95.94 88 ALA A O 1
ATOM 680 N N . THR A 1 89 ? 6.821 -9.544 -7.131 1.00 95.50 89 THR A N 1
ATOM 681 C CA . THR A 1 89 ? 6.229 -10.664 -7.895 1.00 95.50 89 THR A CA 1
ATOM 682 C C . THR A 1 89 ? 7.132 -11.206 -9.014 1.00 95.50 89 THR A C 1
ATOM 684 O O . THR A 1 89 ? 6.690 -11.979 -9.859 1.00 95.50 89 THR A O 1
ATOM 687 N N . GLY A 1 90 ? 8.375 -10.722 -9.108 1.00 92.62 90 GLY A N 1
ATOM 688 C CA . GLY A 1 90 ? 9.278 -10.957 -10.244 1.00 92.62 90 GLY A CA 1
ATOM 689 C C . GLY A 1 90 ? 8.970 -10.110 -11.490 1.00 92.62 90 GLY A C 1
ATOM 690 O O . GLY A 1 90 ? 9.824 -9.977 -12.364 1.00 92.62 90 GLY A O 1
ATOM 691 N N . ARG A 1 91 ? 7.792 -9.474 -11.562 1.00 95.31 91 ARG A N 1
ATOM 692 C CA . ARG A 1 91 ? 7.450 -8.4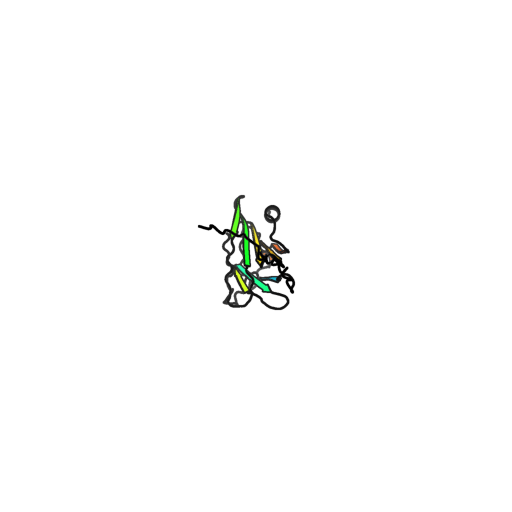89 -12.600 1.00 95.31 91 ARG A CA 1
ATOM 693 C C . ARG A 1 91 ? 7.906 -7.087 -12.170 1.00 95.31 91 ARG A C 1
ATOM 695 O O . ARG A 1 91 ? 7.603 -6.689 -11.042 1.00 95.31 91 ARG A O 1
ATOM 702 N N . PRO A 1 92 ? 8.595 -6.316 -13.036 1.00 95.12 92 PRO A N 1
ATOM 703 C CA . PRO A 1 92 ? 9.034 -4.963 -12.702 1.00 95.12 92 PRO A CA 1
ATOM 704 C C . PRO A 1 92 ? 7.877 -4.084 -12.225 1.00 95.12 92 PRO A C 1
ATOM 706 O O . PRO A 1 92 ? 6.832 -4.026 -12.870 1.00 95.12 92 PRO A O 1
ATOM 709 N N . GLY A 1 93 ? 8.068 -3.415 -11.089 1.00 95.44 93 GLY A N 1
ATOM 710 C CA . GLY A 1 93 ? 7.078 -2.506 -10.523 1.00 95.44 93 GLY A CA 1
ATOM 711 C C . GLY A 1 93 ? 5.800 -3.156 -9.991 1.00 95.44 93 GLY A C 1
ATOM 712 O O . GLY A 1 93 ? 4.865 -2.420 -9.711 1.00 95.44 93 GLY A O 1
ATOM 713 N N . VAL A 1 94 ? 5.711 -4.485 -9.849 1.00 97.50 94 VAL A N 1
ATOM 714 C CA . VAL A 1 94 ? 4.505 -5.154 -9.325 1.00 97.50 94 VAL A CA 1
ATOM 715 C C . VAL A 1 94 ? 4.802 -5.844 -7.999 1.00 97.50 94 VAL A C 1
ATOM 717 O O . VAL A 1 94 ? 5.611 -6.778 -7.935 1.00 97.50 94 VAL A O 1
ATOM 720 N N . 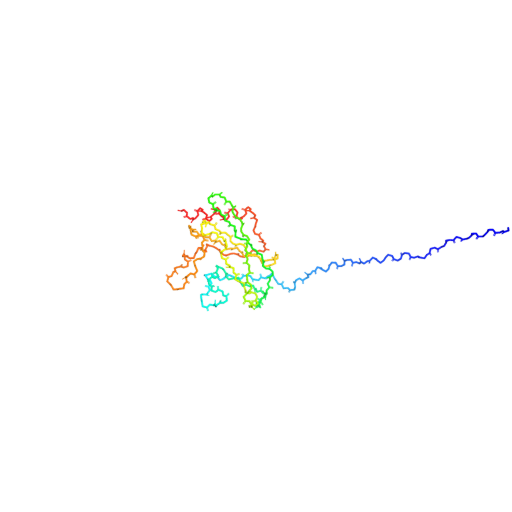PHE A 1 95 ? 4.088 -5.415 -6.962 1.00 97.62 95 PHE A N 1
ATOM 721 C CA . PHE A 1 95 ? 4.272 -5.859 -5.588 1.00 97.62 95 PHE A CA 1
ATOM 722 C C . PHE A 1 95 ? 2.968 -6.386 -5.000 1.00 97.62 95 PHE A C 1
ATOM 724 O O . PHE A 1 95 ? 1.908 -5.773 -5.141 1.00 97.62 95 PHE A O 1
ATOM 731 N N . ARG A 1 96 ? 3.074 -7.512 -4.307 1.00 95.94 96 ARG A N 1
ATOM 732 C CA . ARG A 1 96 ? 2.037 -8.080 -3.457 1.00 95.94 96 ARG A CA 1
ATOM 733 C C . ARG A 1 96 ? 2.137 -7.457 -2.067 1.00 95.94 96 ARG A C 1
ATOM 735 O O . ARG A 1 96 ? 3.233 -7.315 -1.529 1.00 95.94 96 ARG A O 1
ATOM 742 N N . VAL A 1 97 ? 0.989 -7.125 -1.486 1.00 94.56 97 VAL A N 1
ATOM 743 C CA . VAL A 1 97 ? 0.862 -6.764 -0.072 1.00 94.56 97 VAL A CA 1
ATOM 744 C C . VAL A 1 97 ? -0.182 -7.671 0.551 1.00 94.56 97 VAL A C 1
ATOM 746 O O . VAL A 1 97 ? -1.350 -7.652 0.155 1.00 94.56 97 VAL A O 1
ATOM 749 N N . ASP A 1 98 ? 0.238 -8.453 1.535 1.00 92.00 98 ASP A N 1
ATOM 750 C CA . ASP A 1 98 ? -0.673 -9.231 2.359 1.00 92.00 98 ASP A CA 1
ATOM 751 C C . ASP A 1 98 ? -1.242 -8.385 3.495 1.00 92.00 98 ASP A C 1
ATOM 753 O O . ASP A 1 98 ? -0.622 -7.441 3.987 1.00 92.00 98 ASP A O 1
ATOM 757 N N . GLN A 1 99 ? -2.467 -8.709 3.905 1.00 88.19 99 GLN A N 1
ATOM 758 C CA . GLN A 1 99 ? -3.101 -8.019 5.019 1.00 88.19 99 GLN A CA 1
ATOM 759 C C . GLN A 1 99 ? -2.451 -8.483 6.321 1.00 88.19 99 GLN A C 1
ATOM 761 O O . GLN A 1 99 ? -2.686 -9.602 6.774 1.00 88.19 99 GLN A O 1
ATOM 766 N N . THR A 1 100 ? -1.668 -7.594 6.925 1.00 90.56 100 THR A N 1
ATOM 767 C CA . THR A 1 100 ? -1.064 -7.776 8.253 1.00 90.56 100 THR A CA 1
ATOM 768 C C . THR A 1 100 ? -1.835 -7.050 9.355 1.00 90.56 100 THR A C 1
ATOM 770 O O . THR A 1 100 ? -1.633 -7.325 10.537 1.00 90.56 100 THR A O 1
ATOM 773 N N . TRP A 1 101 ? -2.731 -6.126 8.990 1.00 89.88 101 TRP A N 1
ATOM 774 C CA . TRP A 1 101 ? -3.604 -5.439 9.936 1.00 89.88 101 TRP A CA 1
ATOM 775 C C . TRP A 1 101 ? -4.886 -6.241 10.212 1.00 89.88 101 TRP A C 1
ATOM 777 O O . TRP A 1 101 ? -5.401 -6.905 9.307 1.00 89.88 101 TRP A O 1
ATOM 787 N N . PRO A 1 102 ? -5.424 -6.182 11.444 1.00 86.25 102 PRO A N 1
ATOM 788 C CA . PRO A 1 102 ? -6.685 -6.827 11.791 1.00 86.25 102 PRO A CA 1
ATOM 789 C C . PRO A 1 102 ? -7.840 -6.447 10.866 1.00 86.25 102 PRO A C 1
ATOM 791 O O . PRO A 1 102 ? -7.912 -5.331 10.360 1.00 86.25 102 PRO A O 1
ATOM 794 N N . THR A 1 103 ? -8.776 -7.374 10.690 1.00 80.25 103 THR A N 1
ATOM 795 C CA . THR A 1 103 ? -10.063 -7.090 10.049 1.00 80.25 103 THR A CA 1
ATOM 796 C C . THR A 1 103 ? -10.935 -6.206 10.939 1.00 80.25 103 THR A C 1
ATOM 798 O O . THR A 1 103 ? -11.730 -5.438 10.442 1.00 80.25 103 THR A O 1
ATOM 801 N N . GLU A 1 104 ? -10.778 -6.207 12.262 1.00 78.69 104 GLU A N 1
ATOM 802 C CA . GLU A 1 104 ? -11.541 -5.264 13.088 1.00 78.69 104 GLU A CA 1
ATOM 803 C C . GLU A 1 104 ? -11.099 -3.802 12.874 1.00 78.69 104 GLU A C 1
ATOM 805 O O . GLU A 1 104 ? -9.906 -3.484 12.810 1.00 78.69 104 GLU A O 1
ATOM 810 N N . GLY A 1 105 ? -12.082 -2.899 12.834 1.00 76.31 105 GLY A N 1
ATOM 811 C CA . GLY A 1 105 ? -11.872 -1.454 12.849 1.00 76.31 105 GLY A CA 1
ATOM 812 C C . GLY A 1 105 ? -11.678 -0.803 11.478 1.00 76.31 105 GLY A C 1
ATOM 813 O O . GLY A 1 105 ? -11.739 -1.429 10.424 1.00 76.31 105 GLY A O 1
ATOM 814 N N . ASN A 1 106 ? -11.455 0.510 11.515 1.00 81.94 106 ASN A N 1
ATOM 815 C CA . ASN A 1 106 ? -11.256 1.335 10.328 1.00 81.94 106 ASN A CA 1
ATOM 816 C C . ASN A 1 106 ? -9.764 1.554 10.082 1.00 81.94 106 ASN A C 1
ATOM 818 O O . ASN A 1 106 ? -9.023 1.866 11.021 1.00 81.94 106 ASN A O 1
ATOM 822 N N . TRP A 1 107 ? -9.346 1.446 8.822 1.00 87.00 107 TRP A N 1
ATOM 823 C CA . TRP A 1 107 ? -7.942 1.462 8.428 1.00 87.00 107 TRP A CA 1
ATOM 824 C C . TRP A 1 107 ? -7.664 2.442 7.292 1.00 87.00 107 TRP A C 1
ATOM 826 O O . TRP A 1 107 ? -8.447 2.639 6.371 1.00 87.00 107 TRP A O 1
ATOM 836 N N . LEU A 1 108 ? -6.489 3.047 7.333 1.00 91.31 108 LEU A N 1
ATOM 837 C CA . LEU A 1 108 ? -5.923 3.873 6.284 1.00 91.31 108 LEU A CA 1
ATOM 838 C C . LEU A 1 108 ? -4.574 3.274 5.914 1.00 91.31 108 LEU A C 1
ATOM 840 O O . LEU A 1 108 ? -3.649 3.254 6.722 1.00 91.31 108 LEU A O 1
ATOM 844 N N . VAL A 1 109 ? -4.453 2.801 4.682 1.00 92.12 109 VAL A N 1
ATOM 845 C CA . VAL A 1 109 ? -3.210 2.258 4.137 1.00 92.12 109 VAL A CA 1
ATOM 846 C C . VAL A 1 109 ? -2.513 3.366 3.356 1.00 92.12 109 VAL A C 1
ATOM 848 O O . VAL A 1 109 ? -3.055 3.886 2.383 1.00 92.12 109 VAL A O 1
ATOM 851 N N . ALA A 1 110 ? -1.308 3.736 3.776 1.00 94.25 110 ALA A N 1
ATOM 852 C CA . ALA A 1 110 ? -0.459 4.691 3.074 1.00 94.25 110 ALA A CA 1
ATOM 853 C C . ALA A 1 110 ? 0.746 3.963 2.473 1.00 94.25 110 ALA A C 1
ATOM 855 O O . ALA A 1 110 ? 1.537 3.378 3.210 1.00 94.25 110 ALA A O 1
ATOM 856 N N . VAL A 1 111 ? 0.907 4.032 1.153 1.00 95.25 111 VAL A N 1
ATOM 857 C CA . VAL A 1 111 ? 2.020 3.430 0.405 1.00 95.25 111 VAL A CA 1
ATOM 858 C C . VAL A 1 111 ? 2.789 4.530 -0.307 1.00 95.25 111 VAL A C 1
ATOM 860 O O . VAL A 1 111 ? 2.201 5.283 -1.075 1.00 95.25 111 VAL A O 1
ATOM 863 N N . SER A 1 112 ? 4.097 4.613 -0.092 1.00 94.62 112 SER A N 1
ATOM 864 C CA . SER A 1 112 ? 4.977 5.571 -0.759 1.00 94.62 112 SER A CA 1
ATOM 865 C C . SER A 1 112 ? 5.961 4.872 -1.687 1.00 94.62 112 SER A C 1
ATOM 867 O O . SER A 1 112 ? 6.582 3.882 -1.300 1.00 94.62 112 SER A O 1
ATOM 869 N N . ALA A 1 113 ? 6.145 5.432 -2.880 1.00 92.00 113 ALA A N 1
ATOM 870 C CA . ALA A 1 113 ? 7.198 5.064 -3.817 1.00 92.00 113 ALA A CA 1
ATOM 871 C C . ALA A 1 113 ? 8.256 6.176 -3.824 1.00 92.00 113 ALA A C 1
ATOM 873 O O . ALA A 1 113 ? 8.046 7.249 -4.395 1.00 92.00 113 ALA A O 1
ATOM 874 N N . GLY A 1 114 ? 9.385 5.933 -3.151 1.00 84.56 114 GLY A N 1
ATOM 875 C CA . GLY A 1 114 ? 10.345 6.997 -2.837 1.00 84.56 114 GLY A CA 1
ATOM 876 C C . GLY A 1 114 ? 9.725 8.117 -1.985 1.00 84.56 114 GLY A C 1
ATOM 877 O O . GLY A 1 114 ? 8.778 7.880 -1.235 1.00 84.56 114 GLY A O 1
ATOM 878 N N . ASP A 1 115 ? 10.251 9.337 -2.124 1.00 79.69 115 ASP A N 1
ATOM 879 C CA . ASP A 1 115 ? 9.809 10.516 -1.355 1.00 79.69 115 ASP A CA 1
ATOM 880 C C . ASP A 1 115 ? 8.749 11.368 -2.078 1.00 79.69 115 ASP A C 1
ATOM 882 O O . ASP A 1 115 ? 8.254 12.349 -1.523 1.00 79.69 115 ASP A O 1
ATOM 886 N N . ASP A 1 116 ? 8.403 11.001 -3.315 1.00 79.31 116 ASP A N 1
ATOM 887 C CA . ASP A 1 116 ? 7.717 11.899 -4.251 1.00 79.31 116 ASP A CA 1
ATOM 888 C C . ASP A 1 116 ? 6.249 11.533 -4.509 1.00 79.31 116 ASP A C 1
ATOM 890 O O . ASP A 1 116 ? 5.476 12.378 -4.963 1.00 79.31 116 ASP A O 1
ATOM 894 N N . ALA A 1 117 ? 5.853 10.285 -4.241 1.00 86.38 117 ALA A N 1
ATOM 895 C CA . ALA A 1 117 ? 4.482 9.827 -4.425 1.00 86.38 117 ALA A CA 1
ATOM 896 C C . ALA A 1 117 ? 4.035 8.953 -3.257 1.00 86.38 117 ALA A C 1
ATOM 898 O O . ALA A 1 117 ? 4.694 7.975 -2.901 1.00 86.38 117 ALA A O 1
ATOM 899 N N . THR A 1 118 ? 2.872 9.279 -2.705 1.00 91.94 118 THR A N 1
ATOM 900 C CA . THR A 1 118 ? 2.176 8.488 -1.696 1.00 91.94 118 THR A CA 1
ATOM 901 C C . THR A 1 118 ? 0.748 8.237 -2.152 1.00 91.94 118 THR A C 1
ATOM 903 O O . THR A 1 118 ? 0.016 9.168 -2.468 1.00 91.94 118 THR A O 1
ATOM 906 N N . MET A 1 119 ? 0.320 6.984 -2.147 1.00 91.62 119 MET A N 1
ATOM 907 C CA . MET A 1 119 ? -1.073 6.596 -2.297 1.00 91.62 119 MET A CA 1
ATOM 908 C C . MET A 1 119 ? -1.676 6.324 -0.924 1.00 91.62 119 MET A C 1
ATOM 910 O O . MET A 1 119 ? -1.075 5.640 -0.099 1.00 91.62 119 MET A O 1
ATOM 914 N N . VAL A 1 120 ? -2.865 6.866 -0.690 1.00 90.50 120 VAL A N 1
ATOM 915 C CA . VAL A 1 120 ? -3.651 6.658 0.522 1.00 90.50 120 VAL A CA 1
ATOM 916 C C . VAL A 1 120 ? -4.941 5.949 0.140 1.00 90.50 120 VAL A C 1
ATOM 918 O O . VAL A 1 120 ? -5.686 6.439 -0.710 1.00 90.50 120 VAL A O 1
ATOM 921 N N . ILE A 1 121 ? -5.185 4.808 0.773 1.00 88.62 121 ILE A N 1
ATOM 922 C CA . ILE A 1 121 ? -6.360 3.962 0.581 1.00 88.62 121 ILE A CA 1
ATOM 923 C C . ILE A 1 121 ? -7.091 3.913 1.917 1.00 88.62 121 ILE A C 1
ATOM 925 O O . ILE A 1 121 ? -6.541 3.461 2.920 1.00 88.62 121 ILE A O 1
ATOM 929 N N . GLU A 1 122 ? -8.319 4.406 1.945 1.00 86.06 122 GLU A N 1
ATOM 930 C CA . GLU A 1 122 ? -9.173 4.344 3.126 1.00 86.06 122 GLU A CA 1
ATOM 931 C C . GLU A 1 122 ? -10.023 3.083 3.050 1.00 86.06 122 GLU A C 1
ATOM 933 O O . GLU A 1 122 ? -10.799 2.909 2.111 1.00 86.06 122 GLU A O 1
ATOM 938 N N . LEU A 1 123 ? -9.853 2.213 4.038 1.00 80.69 123 LEU A N 1
ATOM 939 C CA . LEU A 1 123 ? -10.579 0.970 4.225 1.00 80.69 123 LEU A CA 1
ATOM 940 C C . LEU A 1 123 ? -11.521 1.148 5.427 1.00 80.69 123 LEU A C 1
ATOM 942 O O . LEU A 1 123 ? -11.075 1.441 6.535 1.00 80.69 123 LEU A O 1
ATOM 946 N N . GLY A 1 124 ? -12.825 1.008 5.232 1.00 64.75 124 GLY A N 1
ATOM 947 C CA . GLY A 1 124 ?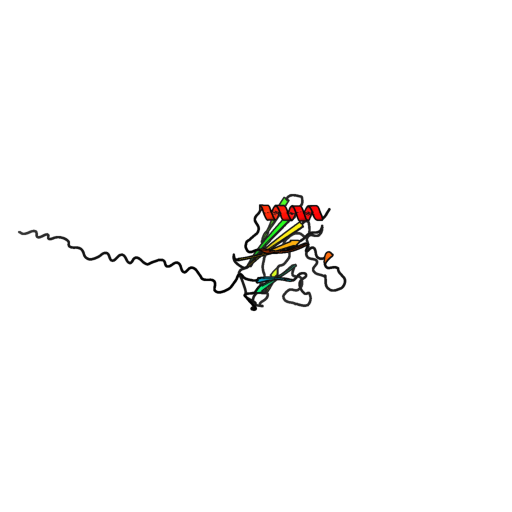 -13.810 1.144 6.300 1.00 64.75 124 GLY A CA 1
ATOM 948 C C . GLY A 1 124 ? -14.953 0.146 6.192 1.00 64.75 124 GLY A C 1
ATOM 949 O O . GLY A 1 124 ? -15.145 -0.489 5.161 1.00 64.75 124 GLY A O 1
ATOM 950 N N . GLY A 1 125 ? -15.724 0.062 7.273 1.00 57.75 125 GLY A N 1
ATOM 951 C CA . GLY A 1 125 ? -16.715 -0.990 7.517 1.00 57.75 125 GLY A CA 1
ATOM 952 C C . GLY A 1 125 ? -16.302 -1.811 8.739 1.00 57.75 125 GLY A C 1
ATOM 953 O O . GLY A 1 125 ? -15.116 -1.870 9.056 1.00 57.75 125 GLY A O 1
ATOM 954 N N . ASN A 1 126 ? -17.264 -2.428 9.433 1.00 50.03 126 ASN A N 1
ATOM 955 C CA . ASN A 1 126 ? -17.018 -3.199 10.666 1.00 50.03 126 ASN A CA 1
ATOM 956 C C . ASN A 1 126 ? -16.008 -4.348 10.497 1.00 50.03 126 ASN A C 1
ATOM 958 O O . ASN A 1 126 ? -15.514 -4.882 11.491 1.00 50.03 126 ASN A O 1
ATOM 962 N N . ASP A 1 127 ? -15.665 -4.668 9.250 1.00 55.59 127 ASP A N 1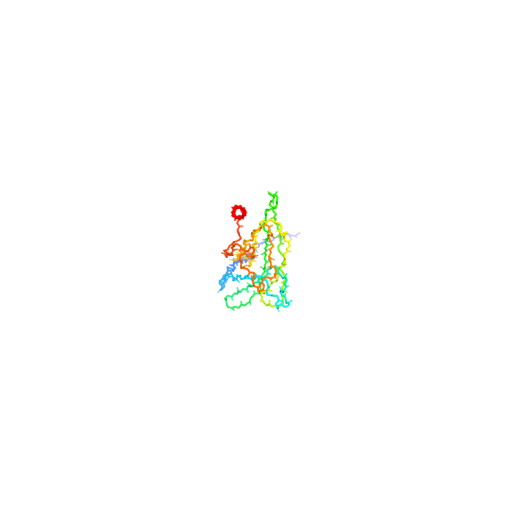
ATOM 963 C CA . ASP A 1 127 ? -14.901 -5.849 8.899 1.00 55.59 127 ASP A CA 1
ATOM 964 C C . ASP A 1 127 ? -13.503 -5.525 8.374 1.00 55.59 127 ASP A C 1
ATOM 966 O O . ASP A 1 127 ? -12.791 -6.496 8.121 1.00 55.59 127 ASP A O 1
ATOM 970 N N . GLY A 1 128 ? -13.122 -4.230 8.211 1.00 51.25 128 GLY A N 1
ATOM 971 C CA . GLY A 1 128 ? -11.757 -3.654 8.011 1.00 51.25 128 GLY A CA 1
ATOM 972 C C . GLY A 1 128 ? -10.813 -4.346 7.014 1.00 51.25 128 GLY A C 1
ATOM 973 O O . GLY A 1 128 ? -9.647 -3.981 6.832 1.00 51.25 128 GLY A O 1
ATOM 974 N N . GLY A 1 129 ? -11.328 -5.369 6.361 1.00 58.66 129 GLY A N 1
ATOM 975 C CA . GLY A 1 129 ? -10.651 -6.365 5.584 1.00 58.66 129 GLY A CA 1
ATOM 976 C C . GLY A 1 129 ? -10.912 -6.089 4.131 1.00 58.66 129 GLY A C 1
ATOM 977 O O . GLY A 1 129 ? -11.972 -5.602 3.727 1.00 58.66 129 GLY A O 1
ATOM 978 N N . VAL A 1 130 ? -9.908 -6.393 3.329 1.00 63.34 130 VAL A N 1
ATOM 979 C CA . VAL A 1 130 ? -10.098 -6.415 1.892 1.00 63.34 130 VAL A CA 1
ATOM 980 C C . VAL A 1 130 ? -10.794 -7.733 1.579 1.00 63.34 130 VAL A C 1
ATOM 982 O O . VAL A 1 130 ? -10.210 -8.797 1.778 1.00 63.34 130 VAL A O 1
ATOM 985 N N . ASN A 1 131 ? -12.052 -7.681 1.135 1.00 59.62 131 ASN A N 1
ATOM 986 C CA . ASN A 1 131 ? -12.760 -8.882 0.705 1.00 59.62 131 ASN A CA 1
ATOM 987 C C . ASN A 1 131 ? -12.055 -9.456 -0.534 1.00 59.62 131 ASN A C 1
ATOM 989 O O . ASN A 1 131 ? -12.124 -8.884 -1.620 1.00 59.62 131 ASN A O 1
ATOM 993 N N . ARG A 1 132 ? -11.352 -10.579 -0.351 1.00 54.19 132 ARG A N 1
ATOM 994 C CA . ARG A 1 132 ? -10.475 -11.208 -1.356 1.00 54.19 132 ARG A CA 1
ATOM 995 C C . ARG A 1 132 ? -11.243 -11.926 -2.472 1.00 54.19 132 ARG A C 1
ATOM 997 O O . ARG A 1 132 ? -10.631 -12.372 -3.435 1.00 54.19 132 ARG A O 1
ATOM 1004 N N . THR A 1 133 ? -12.569 -12.030 -2.350 1.00 51.44 133 THR A N 1
ATOM 1005 C CA . THR A 1 133 ? -13.403 -12.941 -3.153 1.00 51.44 133 THR A CA 1
ATOM 1006 C C . THR A 1 133 ? -14.362 -12.213 -4.098 1.00 51.44 133 THR A C 1
ATOM 1008 O O . THR A 1 133 ? -15.251 -12.849 -4.658 1.00 51.44 133 THR A O 1
ATOM 1011 N N . SER A 1 134 ? -14.238 -10.896 -4.322 1.00 52.84 134 SER A N 1
ATOM 1012 C CA . SER A 1 134 ? -15.163 -10.204 -5.237 1.00 52.84 134 SER A CA 1
ATOM 1013 C C . SER A 1 134 ? -14.805 -10.458 -6.711 1.00 52.84 134 SER A C 1
ATOM 1015 O O . SER A 1 134 ? -14.221 -9.656 -7.433 1.00 52.84 134 SER A O 1
ATOM 1017 N N . TYR A 1 135 ? -15.172 -11.643 -7.177 1.00 49.12 135 TYR A N 1
ATOM 1018 C CA . TYR A 1 135 ? -15.277 -11.973 -8.587 1.00 49.12 135 TYR A CA 1
ATOM 1019 C C . TYR A 1 135 ? -16.647 -12.633 -8.759 1.00 49.12 135 TYR A C 1
ATOM 1021 O O . TYR A 1 135 ? -16.878 -13.719 -8.243 1.00 49.12 135 TYR A O 1
ATOM 1029 N N . TYR A 1 136 ? -17.548 -11.933 -9.455 1.00 42.94 136 TYR A N 1
ATOM 1030 C CA . TYR A 1 136 ? -18.970 -12.247 -9.676 1.00 42.94 136 TYR A CA 1
ATOM 1031 C C . TYR A 1 136 ? -19.942 -11.918 -8.523 1.00 42.94 136 TYR A C 1
ATOM 1033 O O . TYR A 1 136 ? -20.024 -12.603 -7.513 1.00 42.94 136 TYR A O 1
ATOM 1041 N N . GLY A 1 137 ? -20.771 -10.887 -8.736 1.00 46.81 137 GLY A N 1
ATOM 1042 C CA . GLY A 1 137 ? -22.038 -10.680 -8.014 1.00 46.81 137 GLY A CA 1
ATOM 1043 C C . GLY A 1 137 ? -21.986 -9.839 -6.735 1.00 46.81 137 GLY A C 1
ATOM 1044 O O . GLY A 1 137 ? -23.025 -9.335 -6.318 1.00 46.81 137 GLY A O 1
ATOM 1045 N N . GLN A 1 138 ? -20.806 -9.630 -6.153 1.00 45.19 138 GLN A N 1
ATOM 1046 C CA . GLN A 1 138 ? -20.619 -8.743 -5.001 1.00 45.19 138 GLN A CA 1
ATOM 1047 C C . GLN A 1 138 ? -20.511 -7.282 -5.474 1.00 45.19 138 GLN A C 1
ATOM 1049 O O . GLN A 1 138 ? -19.820 -6.983 -6.454 1.00 45.19 138 GLN A O 1
ATOM 1054 N N . ARG A 1 139 ? -21.226 -6.355 -4.829 1.00 43.31 139 ARG A N 1
ATOM 1055 C CA . ARG A 1 139 ? -21.173 -4.930 -5.203 1.00 43.31 139 ARG A CA 1
ATOM 1056 C C . ARG A 1 139 ? -19.804 -4.372 -4.815 1.00 43.31 139 ARG A C 1
ATOM 1058 O O . ARG A 1 139 ? -19.267 -4.726 -3.775 1.00 43.31 139 ARG A O 1
ATOM 1065 N N . ALA A 1 140 ? -19.279 -3.404 -5.568 1.00 42.72 140 ALA A N 1
ATOM 1066 C CA . ALA A 1 140 ? -18.088 -2.654 -5.147 1.00 42.72 140 ALA A CA 1
ATOM 1067 C C . ALA A 1 140 ? -18.256 -1.972 -3.767 1.00 42.72 140 ALA A C 1
ATOM 1069 O O . ALA A 1 140 ? -17.271 -1.593 -3.155 1.00 42.72 140 ALA A O 1
ATOM 1070 N N . THR A 1 141 ? -19.487 -1.852 -3.253 1.00 42.22 141 THR A N 1
ATOM 1071 C CA . THR A 1 141 ? -19.800 -1.403 -1.886 1.00 42.22 141 THR A CA 1
ATOM 1072 C C . THR A 1 141 ? -19.519 -2.443 -0.792 1.00 42.22 141 THR A C 1
ATOM 1074 O O . THR A 1 141 ? -19.504 -2.080 0.375 1.00 42.22 141 THR A O 1
ATOM 1077 N N . GLU A 1 142 ? -19.320 -3.719 -1.141 1.00 47.47 142 GLU A N 1
ATOM 1078 C CA . GLU A 1 142 ? -18.805 -4.768 -0.237 1.00 47.47 142 GLU A CA 1
ATOM 1079 C C . GLU A 1 142 ? -17.268 -4.819 -0.244 1.00 47.47 142 GLU A C 1
ATOM 1081 O O . GLU A 1 142 ? -16.659 -5.517 0.566 1.00 47.47 142 GLU A O 1
ATOM 1086 N N . LEU A 1 143 ? -16.617 -4.067 -1.143 1.00 54.41 143 LEU A N 1
ATOM 1087 C CA . LEU A 1 143 ? -15.215 -3.728 -0.965 1.00 54.41 143 LEU A CA 1
ATOM 1088 C C . LEU A 1 143 ? -15.161 -2.619 0.078 1.00 54.41 143 LEU A C 1
ATOM 1090 O O . LEU A 1 143 ? -15.695 -1.535 -0.137 1.00 54.41 143 LEU A O 1
ATOM 1094 N N . SER A 1 144 ? -14.455 -2.862 1.177 1.00 63.84 144 SER A N 1
ATOM 1095 C CA . SER A 1 144 ? -14.225 -1.895 2.258 1.00 63.84 144 SER A CA 1
ATOM 1096 C C . SER A 1 144 ? -13.535 -0.596 1.800 1.00 63.84 144 SER A C 1
ATOM 1098 O O . SER A 1 144 ? -13.235 0.262 2.618 1.00 63.84 144 SER A O 1
ATOM 1100 N N . VAL A 1 145 ? -13.239 -0.414 0.509 1.00 73.12 145 VAL A N 1
ATOM 1101 C CA . VAL A 1 145 ? -12.556 0.764 -0.032 1.00 73.12 145 VAL A CA 1
ATOM 1102 C C . VAL A 1 145 ? -13.504 1.962 -0.065 1.00 73.12 145 VAL A C 1
ATOM 1104 O O . VAL A 1 145 ? -14.423 2.035 -0.876 1.00 73.12 145 VAL A O 1
ATOM 1107 N N . ARG A 1 146 ? -13.234 2.952 0.783 1.00 73.56 146 ARG A N 1
ATOM 1108 C CA . ARG A 1 146 ? -13.979 4.216 0.849 1.00 73.56 146 ARG A CA 1
ATOM 1109 C C . ARG A 1 146 ? -13.400 5.298 -0.045 1.00 73.56 146 ARG A C 1
ATOM 1111 O O . ARG A 1 146 ? -14.143 6.074 -0.638 1.00 73.56 146 ARG A O 1
ATOM 1118 N N . SER A 1 147 ? -12.075 5.383 -0.128 1.00 78.12 147 SER A N 1
ATOM 1119 C CA . SER A 1 147 ? -11.413 6.323 -1.026 1.00 78.12 147 SER A CA 1
ATOM 1120 C C . SER A 1 147 ? -10.008 5.866 -1.399 1.00 78.12 147 SER A C 1
ATOM 1122 O O . SER A 1 147 ? -9.340 5.171 -0.633 1.00 78.12 147 SER A O 1
ATOM 1124 N N . ILE A 1 148 ? -9.557 6.278 -2.584 1.00 80.06 148 ILE A N 1
ATOM 1125 C CA . ILE A 1 148 ? -8.179 6.119 -3.050 1.00 80.06 148 ILE A CA 1
ATOM 1126 C C . ILE A 1 148 ? -7.725 7.483 -3.555 1.00 80.06 148 ILE A C 1
ATOM 1128 O O . ILE A 1 148 ? -8.397 8.096 -4.386 1.00 80.06 148 ILE A O 1
ATOM 1132 N N . ARG A 1 149 ? -6.606 7.988 -3.034 1.00 85.56 149 ARG A N 1
ATOM 1133 C CA . ARG A 1 149 ? -6.052 9.291 -3.426 1.00 85.56 149 ARG A CA 1
ATOM 1134 C C . ARG A 1 149 ? -4.535 9.240 -3.501 1.00 85.56 149 ARG A C 1
ATOM 1136 O O . ARG A 1 149 ? -3.891 8.573 -2.694 1.00 85.56 149 ARG A O 1
ATOM 1143 N N . THR A 1 150 ? -3.967 10.004 -4.426 1.00 83.12 150 THR A N 1
ATOM 1144 C CA . THR A 1 150 ? -2.518 10.199 -4.547 1.00 83.12 150 THR A CA 1
ATOM 1145 C C . THR A 1 150 ? -2.123 11.542 -3.937 1.00 83.12 150 THR A C 1
ATOM 1147 O O . THR A 1 150 ? -2.850 12.530 -4.039 1.00 83.12 150 THR A O 1
ATOM 1150 N N . MET A 1 151 ? -0.973 11.580 -3.277 1.00 82.12 151 MET A N 1
ATOM 1151 C CA . MET A 1 151 ? -0.404 12.738 -2.601 1.00 82.12 151 MET A CA 1
ATOM 1152 C C . MET A 1 151 ? 1.083 12.843 -2.937 1.00 82.12 151 MET A C 1
ATOM 1154 O O . MET A 1 151 ? 1.765 11.833 -3.082 1.00 82.12 151 MET A O 1
ATOM 1158 N N . ASN A 1 152 ? 1.609 14.066 -2.978 1.00 78.56 152 ASN A N 1
ATOM 1159 C CA . ASN A 1 152 ? 3.033 14.305 -3.250 1.00 78.56 152 ASN A CA 1
ATOM 1160 C C . ASN A 1 152 ? 3.932 14.064 -2.022 1.00 78.56 152 ASN A C 1
ATOM 1162 O O . ASN A 1 152 ? 5.141 14.241 -2.104 1.00 78.56 152 ASN A O 1
ATOM 1166 N N . ARG A 1 153 ? 3.340 13.771 -0.853 1.00 81.00 153 ARG A N 1
ATOM 1167 C CA . ARG A 1 153 ? 4.025 13.516 0.425 1.00 81.00 153 ARG A CA 1
ATOM 1168 C C . ARG A 1 153 ? 3.173 12.615 1.316 1.00 81.00 153 ARG A C 1
ATOM 1170 O O . ARG A 1 153 ? 1.945 12.615 1.203 1.00 81.00 153 ARG A O 1
ATOM 1177 N N . LYS A 1 154 ? 3.821 11.945 2.275 1.00 82.06 154 LYS A N 1
ATOM 1178 C CA . LYS A 1 154 ? 3.141 11.150 3.306 1.00 82.06 154 LYS A CA 1
ATOM 1179 C C . LYS A 1 154 ? 2.185 12.031 4.135 1.00 82.06 154 LYS A C 1
ATOM 1181 O O . LYS A 1 154 ? 2.585 13.126 4.544 1.00 82.06 154 LYS A O 1
ATOM 1186 N N . PRO A 1 155 ? 0.947 11.581 4.418 1.00 84.81 155 PRO A N 1
ATOM 1187 C CA . PRO A 1 155 ? 0.020 12.338 5.253 1.00 84.81 155 PRO A CA 1
ATOM 1188 C C . PRO A 1 155 ? 0.569 12.529 6.672 1.00 84.81 155 PRO A C 1
ATOM 1190 O O . PRO A 1 155 ? 1.209 11.646 7.246 1.00 84.81 155 PRO A O 1
ATOM 1193 N N . SER A 1 156 ? 0.298 13.699 7.255 1.00 89.88 156 SER A N 1
ATOM 1194 C CA . SER A 1 156 ? 0.689 13.991 8.638 1.00 89.88 156 SER A CA 1
ATOM 1195 C C . SER A 1 156 ? -0.119 13.155 9.634 1.00 89.88 156 SER A C 1
ATOM 1197 O O . SER A 1 156 ? -1.255 12.768 9.358 1.00 89.88 156 SER A O 1
ATOM 1199 N N . ARG A 1 157 ? 0.416 12.946 10.845 1.00 87.94 157 ARG A N 1
ATOM 1200 C CA . ARG A 1 157 ? -0.297 12.229 11.920 1.00 87.94 157 ARG A CA 1
ATOM 1201 C C . ARG A 1 157 ? -1.680 12.823 12.201 1.00 87.94 157 ARG A C 1
ATOM 1203 O O . ARG A 1 157 ? -2.640 12.075 12.335 1.00 87.94 157 ARG A O 1
ATOM 1210 N N . ARG A 1 158 ? -1.790 14.157 12.227 1.00 89.38 158 ARG A N 1
ATOM 1211 C CA . ARG A 1 158 ? -3.062 14.871 12.426 1.00 89.38 158 ARG A CA 1
ATOM 1212 C C . ARG A 1 158 ? -4.058 14.590 11.299 1.00 89.38 158 ARG A C 1
ATOM 1214 O O . ARG A 1 158 ? -5.238 14.404 11.566 1.00 89.38 158 ARG A O 1
ATOM 1221 N N . GLN A 1 159 ? -3.586 14.553 10.054 1.00 88.19 159 GLN A N 1
ATOM 1222 C CA . GLN A 1 159 ? -4.429 14.253 8.898 1.00 88.19 159 GLN A CA 1
ATOM 1223 C C . GLN A 1 159 ? -4.895 12.796 8.903 1.00 88.19 159 GLN A C 1
ATOM 1225 O O . GLN A 1 159 ? -6.066 12.545 8.652 1.00 88.19 159 GLN A O 1
ATOM 1230 N N . ILE A 1 160 ? -4.016 11.854 9.261 1.00 88.25 160 ILE A N 1
ATOM 1231 C CA . ILE A 1 160 ? -4.387 10.445 9.437 1.00 88.25 160 ILE A CA 1
ATOM 1232 C C . ILE A 1 160 ? -5.483 10.314 10.499 1.00 88.25 160 ILE A C 1
ATOM 1234 O O . ILE A 1 160 ? -6.498 9.686 10.235 1.00 88.25 160 ILE A O 1
ATOM 1238 N N . THR A 1 161 ? -5.312 10.937 11.671 1.00 86.94 161 THR A N 1
ATOM 1239 C CA . THR A 1 161 ? -6.327 10.906 12.736 1.00 86.94 161 THR A CA 1
ATOM 1240 C C . THR A 1 161 ? -7.666 11.459 12.255 1.00 86.94 161 THR A C 1
ATOM 1242 O O . THR A 1 161 ? -8.673 10.776 12.388 1.00 86.94 161 THR A O 1
ATOM 1245 N N . LYS A 1 162 ? -7.670 12.631 11.607 1.00 88.00 162 LYS A N 1
ATOM 1246 C CA . LYS A 1 162 ? -8.895 13.231 11.062 1.00 88.00 162 LYS A CA 1
ATOM 1247 C C . LYS A 1 162 ? -9.593 12.315 10.049 1.00 88.00 162 LYS A C 1
ATOM 1249 O O . LYS A 1 162 ? -10.815 12.223 10.047 1.00 88.00 162 LYS A O 1
ATOM 1254 N N . ASN A 1 163 ? -8.830 11.654 9.180 1.00 86.38 163 ASN A N 1
ATOM 1255 C CA . ASN A 1 163 ? -9.395 10.732 8.200 1.00 86.38 163 ASN A CA 1
ATOM 1256 C C . ASN A 1 163 ? -9.989 9.494 8.879 1.00 86.38 163 ASN A C 1
ATOM 1258 O O . ASN A 1 163 ? -11.085 9.085 8.522 1.00 86.38 163 ASN A O 1
ATOM 1262 N N . LEU A 1 164 ? -9.310 8.930 9.881 1.00 84.62 164 LEU A N 1
ATOM 1263 C CA . LEU A 1 164 ? -9.819 7.785 10.640 1.00 84.62 164 LEU A CA 1
ATOM 1264 C C . LEU A 1 164 ? -11.105 8.126 11.405 1.00 84.62 164 LEU A C 1
ATOM 1266 O O . LEU A 1 164 ? -12.044 7.336 11.384 1.00 84.62 164 LEU A O 1
ATOM 1270 N N . GLU A 1 165 ? -11.178 9.312 12.012 1.00 84.69 165 GLU A N 1
ATOM 1271 C CA . GLU A 1 165 ? -12.397 9.823 12.656 1.00 84.69 165 GLU A CA 1
ATOM 1272 C C . GLU A 1 165 ? -13.543 9.983 11.649 1.00 84.69 165 GLU A C 1
ATOM 1274 O O . GLU A 1 165 ? -14.651 9.525 11.908 1.00 84.69 165 GLU A O 1
ATOM 1279 N N . ALA A 1 166 ? -13.271 10.562 10.474 1.00 83.50 166 ALA A N 1
ATOM 1280 C CA . ALA A 1 166 ? -14.271 10.716 9.417 1.00 83.50 166 ALA A CA 1
ATOM 1281 C C . ALA A 1 166 ? -14.751 9.367 8.855 1.00 83.50 166 ALA A C 1
ATOM 1283 O O . ALA A 1 166 ? -15.914 9.221 8.480 1.00 83.50 166 ALA A O 1
ATOM 1284 N N . ILE A 1 167 ? -13.867 8.365 8.795 1.00 76.38 167 ILE A N 1
ATOM 1285 C CA . ILE A 1 167 ? -14.250 7.006 8.413 1.00 76.38 167 ILE A CA 1
ATOM 1286 C C . ILE A 1 167 ? -15.175 6.413 9.485 1.00 76.38 167 ILE A C 1
ATOM 1288 O O . ILE A 1 167 ? -16.231 5.887 9.138 1.00 76.38 167 ILE A O 1
ATOM 1292 N N . ALA A 1 168 ? -14.821 6.536 10.766 1.00 76.69 168 ALA A N 1
ATOM 1293 C CA . ALA A 1 168 ? -15.643 6.034 11.863 1.00 76.69 168 ALA A CA 1
ATOM 1294 C C . ALA A 1 168 ? -17.036 6.683 11.892 1.00 76.69 168 ALA A C 1
ATOM 1296 O O . ALA A 1 168 ? -18.028 5.966 11.933 1.00 76.69 168 ALA A O 1
ATOM 1297 N N . SER A 1 169 ? -17.126 8.010 11.762 1.00 77.25 169 SER A N 1
ATOM 1298 C CA . SER A 1 169 ? -18.409 8.725 11.827 1.00 77.25 169 SER A CA 1
ATOM 1299 C C . SER A 1 169 ? -19.334 8.468 10.637 1.00 77.25 169 SER A C 1
ATOM 1301 O O . SER A 1 169 ? -20.524 8.721 10.729 1.00 77.25 169 SER A O 1
ATOM 1303 N N . ALA A 1 170 ? -18.800 8.027 9.495 1.00 68.50 170 ALA A N 1
ATOM 1304 C CA . ALA A 1 170 ? -19.600 7.644 8.329 1.00 68.50 170 ALA A CA 1
ATOM 1305 C C . ALA A 1 170 ? -19.930 6.136 8.298 1.00 68.50 170 ALA A C 1
ATOM 1307 O O . ALA A 1 170 ? -20.412 5.639 7.283 1.00 68.50 170 ALA A O 1
ATOM 1308 N N . ALA A 1 171 ? -19.558 5.373 9.332 1.00 62.16 171 ALA A N 1
ATOM 1309 C CA . ALA A 1 171 ? -19.943 3.968 9.498 1.00 62.16 171 ALA A CA 1
ATOM 1310 C C . ALA A 1 171 ? -21.172 3.777 10.413 1.00 62.16 171 ALA A C 1
ATOM 1312 O O . ALA A 1 171 ? -21.750 2.692 10.391 1.00 62.16 171 ALA A O 1
ATOM 1313 N N . GLU A 1 172 ? -21.531 4.805 11.191 1.00 55.91 172 GLU A N 1
ATOM 1314 C CA . GLU A 1 172 ? -22.760 4.907 12.000 1.00 55.91 172 GLU A CA 1
ATOM 1315 C C . GLU A 1 172 ? -23.942 5.408 11.156 1.00 55.91 172 GLU A C 1
ATOM 1317 O O . GLU A 1 172 ? -25.072 4.925 11.399 1.00 55.91 172 GLU A O 1
#

Radius of gyration: 26.52 Å; chains: 1; bounding box: 108×47×40 Å

Foldseek 3Di:
DDDDDDDDDDDDPPPPPDPPPVPPPPPVFADKDKDKDALFDCPDPLAQQFQIKIAIDTPPDQAAFPKWKWKWWADPNDIDIHTWDWDDSPDRRITGTHDPDAQAGWIWIWMDRPAFKIKIWTFADRRSGRPSPPDPDDDCVVGSTPDIDMDRGDDDPVRRVVVRVVRVVVRD

Secondary structure (DSSP, 8-state):
---------------------------SS-PPEEEEESSPPTT-TTTTT-SEEEEEEETTEE----EEEEEEEEETTEEEEEEPP-EE-SSTTEEEE---S-SSSEEEEEEEETTTEEEEEEE-STT-S--TT-SSS--GGGS-EEEEEEESSPPPHHHHHHHHHHHHHTT-

pLDDT: mean 77.19, std 17.92, range [37.62, 97.62]

Sequence (172 aa):
MSRTALALFSIVGLVLAVPLIGAASTRPYGPPWIAVELPANPLDPATRDAALVIRTYRHDRPESFRLTGTAEGIIRNERRSIPLEFEATGRPGVFRVDQTWPTEGNWLVAVSAGDDATMVIELGGNDGGVNRTSYYGQRATELSVRSIRTMNRKPSRRQITKNLEAIASAAE